Protein AF-A0A835E9Y2-F1 (afdb_monomer_lite)

Organism: NCBI:txid1010633

Foldseek 3Di:
DDDPPPDPVNVVVVVVVVVVVVVCVQDPPPPPPDDDDDDDDVVLVVLVVVLVVVCVVVVDDDDDRPDDPPVCRVVCVVNVPDPPD

Radius of gyration: 14.75 Å; chains: 1; bounding box: 38×27×40 Å

Sequence (85 aa):
MVHYAASTEEVELIACREGVKLAAEWVPRLAILEFVFSHVKREQNRVAHELAQIARRLSHCAVWRNRAPVCVEQLVAHDCNFPVQ

Secondary structure (DSSP, 8-state):
-------HHHHHHHHHHHHHHHHHHHS-TTS-S--------GGG-HHHHHHHHHHHHHT-----SS---HHHHHHHHHHTT----

Structure (mmCIF, N/CA/C/O backbone):
data_AF-A0A835E9Y2-F1
#
_entry.id   AF-A0A835E9Y2-F1
#
loop_
_atom_site.group_PDB
_atom_site.id
_atom_site.type_symbol
_atom_site.label_atom_id
_atom_site.label_alt_id
_atom_site.label_comp_id
_atom_site.label_asym_id
_atom_site.label_entity_id
_atom_site.label_seq_id
_atom_site.pdbx_PDB_ins_code
_atom_site.Cartn_x
_atom_site.Cartn_y
_atom_site.Cartn_z
_atom_site.occupancy
_atom_site.B_iso_or_equiv
_atom_site.auth_seq_id
_atom_site.auth_comp_id
_atom_site.auth_asym_id
_atom_site.auth_atom_id
_atom_site.pdbx_PDB_model_num
ATOM 1 N N . MET A 1 1 ? 23.785 13.501 -17.101 1.00 39.62 1 MET A N 1
ATOM 2 C CA . MET A 1 1 ? 22.386 13.553 -16.627 1.00 39.62 1 MET A CA 1
ATOM 3 C C . MET A 1 1 ? 22.113 12.338 -15.750 1.00 39.62 1 MET A C 1
ATOM 5 O O . MET A 1 1 ? 21.491 11.406 -16.217 1.00 39.62 1 MET A O 1
ATOM 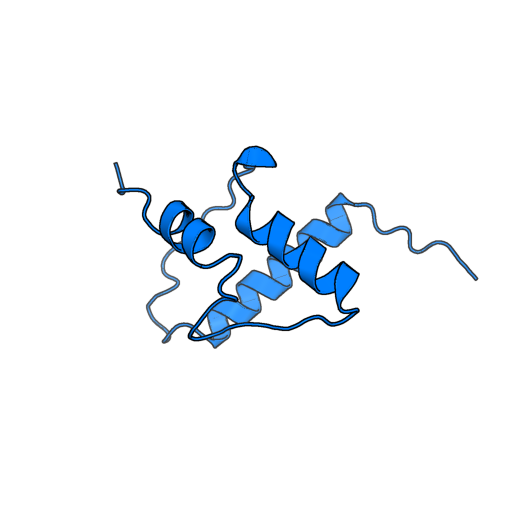9 N N . VAL A 1 2 ? 22.616 12.304 -14.516 1.00 49.94 2 VAL A N 1
ATOM 10 C CA . VAL A 1 2 ? 22.154 11.368 -13.475 1.00 49.94 2 VAL A CA 1
ATOM 11 C C . VAL A 1 2 ? 22.665 11.928 -12.152 1.00 49.94 2 VAL A C 1
ATOM 13 O O . VAL A 1 2 ? 23.861 12.142 -12.068 1.00 49.94 2 VAL A O 1
ATOM 16 N N . HIS A 1 3 ? 21.784 12.247 -11.205 1.00 40.88 3 HIS A N 1
ATOM 17 C CA . HIS A 1 3 ? 21.999 12.265 -9.745 1.00 40.88 3 HIS A CA 1
ATOM 18 C C . HIS A 1 3 ? 20.731 12.851 -9.101 1.00 40.88 3 HIS A C 1
ATOM 20 O O . HIS A 1 3 ? 20.759 13.883 -8.445 1.00 40.88 3 HIS A O 1
ATOM 26 N N . TYR A 1 4 ? 19.588 12.199 -9.314 1.00 46.69 4 TYR A N 1
ATOM 27 C CA . TYR A 1 4 ? 18.508 12.272 -8.332 1.00 46.69 4 TYR A CA 1
ATOM 28 C C . TYR A 1 4 ? 18.459 10.910 -7.654 1.00 46.69 4 TYR A C 1
ATOM 30 O O . TYR A 1 4 ? 17.557 10.105 -7.860 1.00 46.69 4 TYR A O 1
ATOM 38 N N . ALA A 1 5 ? 19.529 10.605 -6.922 1.00 47.22 5 ALA A N 1
ATOM 39 C CA . ALA A 1 5 ? 19.433 9.619 -5.866 1.00 47.22 5 ALA A CA 1
ATOM 40 C C . ALA A 1 5 ? 18.767 10.357 -4.704 1.00 47.22 5 ALA A C 1
ATOM 42 O O . ALA A 1 5 ? 19.452 10.819 -3.796 1.00 47.22 5 ALA A O 1
ATOM 43 N N . ALA A 1 6 ? 17.445 10.547 -4.789 1.00 57.09 6 ALA A N 1
ATOM 44 C CA . ALA A 1 6 ? 16.669 10.774 -3.579 1.00 57.09 6 ALA A CA 1
ATOM 45 C C . ALA A 1 6 ? 17.096 9.680 -2.602 1.00 57.09 6 ALA A C 1
ATOM 47 O O . ALA A 1 6 ? 17.209 8.509 -2.995 1.00 57.09 6 ALA A O 1
ATOM 48 N N . SER A 1 7 ? 17.446 10.067 -1.377 1.00 61.81 7 SER A N 1
ATOM 49 C CA . SER A 1 7 ? 17.807 9.078 -0.369 1.00 61.81 7 SER A CA 1
ATOM 50 C C . SER A 1 7 ? 16.666 8.063 -0.276 1.00 61.81 7 SER A C 1
ATOM 52 O O . SER A 1 7 ? 15.502 8.391 -0.516 1.00 61.81 7 SER A O 1
ATOM 54 N N . THR A 1 8 ? 16.978 6.805 0.029 1.00 62.66 8 THR A N 1
ATOM 55 C CA . THR A 1 8 ? 15.943 5.774 0.208 1.00 62.66 8 THR A CA 1
ATOM 56 C C . THR A 1 8 ? 14.856 6.237 1.182 1.00 62.66 8 THR A C 1
ATOM 58 O O . THR A 1 8 ? 13.684 5.970 0.957 1.00 62.66 8 THR A O 1
ATOM 61 N N . GLU A 1 9 ? 15.241 7.034 2.180 1.00 64.00 9 GLU A N 1
ATOM 62 C CA . GLU A 1 9 ? 14.352 7.696 3.133 1.00 64.00 9 GLU A CA 1
ATOM 63 C C . GLU A 1 9 ? 13.428 8.750 2.489 1.00 64.00 9 GLU A C 1
ATOM 65 O O . GLU A 1 9 ? 12.228 8.751 2.748 1.00 64.00 9 GLU A O 1
ATOM 70 N N . GLU A 1 10 ? 13.934 9.617 1.603 1.00 68.81 10 GLU A N 1
ATOM 71 C CA . GLU A 1 10 ? 13.118 10.621 0.900 1.00 68.81 10 GLU A CA 1
ATOM 72 C C . GLU A 1 10 ? 12.093 9.959 -0.037 1.00 68.81 10 GLU A C 1
ATOM 74 O O . GLU A 1 10 ? 10.931 10.369 -0.087 1.00 68.81 10 GLU A O 1
ATOM 79 N N . VAL A 1 11 ? 12.490 8.886 -0.729 1.00 69.81 11 VAL A N 1
ATOM 80 C CA . VAL A 1 11 ? 11.584 8.099 -1.583 1.00 69.81 11 VAL A CA 1
ATOM 81 C C . VAL A 1 11 ? 10.499 7.411 -0.752 1.00 69.81 11 VAL A C 1
ATOM 83 O O . VAL A 1 11 ? 9.327 7.433 -1.136 1.00 69.81 11 VAL A O 1
ATOM 86 N N . GLU A 1 12 ? 10.862 6.830 0.394 1.00 70.00 12 GLU A N 1
ATOM 87 C CA . GLU A 1 12 ? 9.916 6.198 1.318 1.00 70.00 12 GLU A CA 1
ATOM 88 C C . GLU A 1 12 ? 8.927 7.213 1.906 1.00 70.00 12 GLU A C 1
ATOM 90 O O . GLU A 1 12 ? 7.722 6.956 1.926 1.00 70.00 12 GLU A O 1
ATOM 95 N N . LEU A 1 13 ? 9.394 8.401 2.302 1.00 68.94 13 LEU A N 1
ATOM 96 C CA . LEU A 1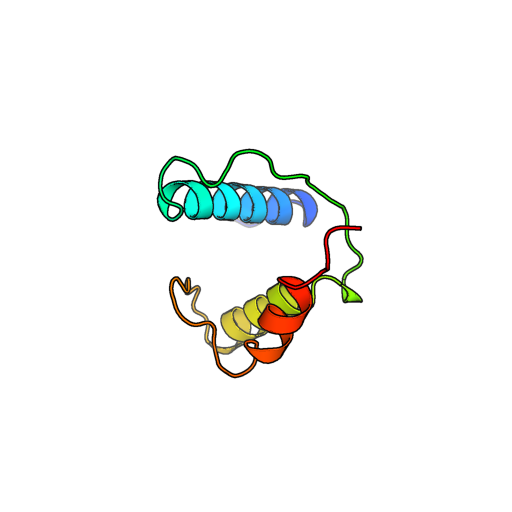 13 ? 8.537 9.479 2.803 1.00 68.94 13 LEU A CA 1
ATOM 97 C C . LEU A 1 13 ? 7.542 9.973 1.746 1.00 68.94 13 LEU A C 1
ATOM 99 O O . LEU A 1 13 ? 6.367 10.183 2.059 1.00 68.94 13 LEU A O 1
ATOM 103 N N . ILE A 1 14 ? 7.978 10.135 0.492 1.00 73.75 14 ILE A N 1
ATOM 104 C CA . ILE A 1 14 ? 7.094 10.527 -0.616 1.00 73.75 14 ILE A CA 1
ATOM 105 C C . ILE A 1 14 ? 6.039 9.444 -0.864 1.00 73.75 14 ILE A C 1
ATOM 107 O O . ILE A 1 14 ? 4.854 9.768 -0.960 1.00 73.75 14 ILE A O 1
ATOM 111 N N . ALA A 1 15 ? 6.435 8.169 -0.904 1.00 74.44 15 ALA A N 1
ATOM 112 C CA . ALA A 1 15 ? 5.502 7.059 -1.080 1.00 74.44 15 ALA A CA 1
ATOM 113 C C . ALA A 1 15 ? 4.463 6.997 0.055 1.00 74.44 15 ALA A C 1
ATOM 115 O O . ALA A 1 15 ? 3.267 6.865 -0.213 1.00 74.44 15 ALA A O 1
ATOM 116 N N . CYS A 1 16 ? 4.895 7.172 1.309 1.00 74.00 16 CYS A N 1
ATOM 117 C CA . CYS A 1 16 ? 4.008 7.243 2.472 1.00 74.00 16 CYS A CA 1
ATOM 118 C C . CYS A 1 16 ? 3.024 8.415 2.374 1.00 74.00 16 CYS A C 1
ATOM 120 O O . CYS A 1 16 ? 1.823 8.234 2.571 1.00 74.00 16 CYS A O 1
ATOM 122 N N . ARG A 1 17 ? 3.504 9.616 2.032 1.00 77.75 17 ARG A N 1
ATOM 123 C CA . ARG A 1 17 ? 2.667 10.817 1.900 1.00 77.75 17 ARG A CA 1
ATOM 124 C C . ARG A 1 17 ? 1.600 10.661 0.822 1.00 77.75 17 ARG A C 1
ATOM 126 O O . ARG A 1 17 ? 0.446 11.012 1.062 1.00 77.75 17 ARG A O 1
ATOM 133 N N . GLU A 1 18 ? 1.969 10.158 -0.352 1.00 81.50 18 GLU A N 1
ATOM 134 C CA . GLU A 1 18 ? 1.001 9.922 -1.424 1.00 81.50 18 GLU A CA 1
ATOM 135 C C . GLU A 1 18 ? 0.015 8.809 -1.046 1.00 81.50 18 GLU A C 1
ATOM 137 O O . GLU A 1 18 ? -1.181 8.965 -1.274 1.00 81.50 18 GLU A O 1
ATOM 142 N N . GLY A 1 19 ? 0.468 7.750 -0.364 1.00 78.19 19 GLY A N 1
ATOM 143 C CA . GLY A 1 19 ? -0.408 6.706 0.175 1.00 78.19 19 GLY A CA 1
ATOM 144 C C . GLY A 1 19 ? -1.457 7.239 1.158 1.00 78.19 19 GLY A C 1
ATOM 145 O O . GLY A 1 19 ? -2.634 6.901 1.042 1.00 78.19 19 GLY A O 1
ATOM 146 N N . VAL A 1 20 ? -1.063 8.126 2.079 1.00 76.31 20 VAL A N 1
ATOM 147 C CA . VAL A 1 20 ? -1.979 8.756 3.050 1.00 76.31 20 VAL A CA 1
ATOM 148 C C . VAL A 1 20 ? -2.983 9.682 2.363 1.00 76.31 20 VAL A C 1
ATOM 150 O O . VAL A 1 20 ? -4.172 9.625 2.674 1.00 76.31 20 VAL A O 1
ATOM 153 N N . LYS A 1 21 ? -2.545 10.514 1.408 1.00 79.31 21 LYS A N 1
ATOM 154 C CA . LYS A 1 21 ? -3.463 11.364 0.626 1.00 79.31 21 LYS A CA 1
ATOM 155 C C . LYS A 1 21 ? -4.504 10.529 -0.106 1.00 79.31 21 LYS A C 1
ATOM 157 O O . LYS A 1 21 ? -5.688 10.841 -0.069 1.00 79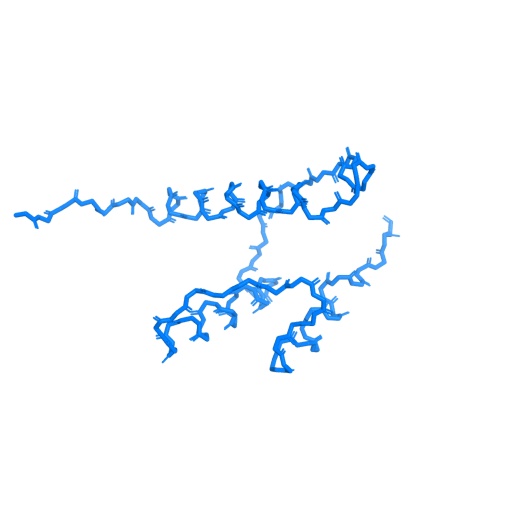.31 21 LYS A O 1
ATOM 162 N N . LEU A 1 22 ? -4.055 9.449 -0.735 1.00 77.25 22 LEU A N 1
ATOM 163 C CA . LEU A 1 22 ? -4.922 8.560 -1.482 1.00 77.25 22 LEU A CA 1
ATOM 164 C C . LEU A 1 22 ? -5.932 7.866 -0.557 1.00 77.25 22 LEU A C 1
ATOM 166 O O . LEU A 1 22 ? -7.113 7.796 -0.880 1.00 77.25 22 LEU A O 1
ATOM 170 N N . ALA A 1 23 ? -5.499 7.429 0.629 1.00 74.38 23 ALA A N 1
ATOM 171 C CA . ALA A 1 23 ? -6.400 6.905 1.652 1.00 74.38 23 ALA A CA 1
ATOM 172 C C . ALA A 1 23 ? -7.448 7.951 2.079 1.00 74.38 23 ALA A C 1
ATOM 174 O O . ALA A 1 23 ? -8.628 7.623 2.187 1.00 74.38 23 ALA A O 1
ATOM 175 N N . ALA A 1 24 ? -7.052 9.217 2.243 1.00 73.12 24 ALA A N 1
ATOM 176 C CA . ALA A 1 24 ? -7.962 10.314 2.588 1.00 73.12 24 ALA A CA 1
ATOM 177 C C . ALA A 1 24 ? -9.013 10.616 1.522 1.00 73.12 24 ALA A C 1
ATOM 179 O O . ALA A 1 24 ? -10.139 10.975 1.860 1.00 73.12 24 ALA A O 1
ATOM 180 N N . GLU A 1 25 ? -8.687 10.425 0.248 1.00 78.69 25 GLU A N 1
ATOM 181 C CA . GLU A 1 25 ? -9.669 10.533 -0.830 1.00 78.69 25 GLU A CA 1
ATOM 182 C C . GLU A 1 25 ? -10.662 9.364 -0.849 1.00 78.69 25 GLU A C 1
ATOM 184 O O . GLU A 1 25 ? -11.766 9.495 -1.378 1.00 78.69 25 GLU A O 1
ATOM 189 N N . TRP A 1 26 ? -10.261 8.193 -0.348 1.00 74.06 26 TRP A N 1
ATOM 190 C CA . TRP A 1 26 ? -10.995 6.940 -0.556 1.00 74.06 26 TRP A CA 1
ATOM 191 C C . TRP A 1 26 ? -11.866 6.541 0.624 1.00 74.06 26 TRP A C 1
ATOM 193 O O . TRP A 1 26 ? -12.834 5.798 0.458 1.00 74.06 26 TRP A O 1
ATOM 203 N N . VAL A 1 27 ? -11.532 7.034 1.808 1.00 68.31 27 VAL A N 1
ATOM 204 C CA . VAL A 1 27 ? -12.289 6.794 3.026 1.00 68.31 27 VAL A CA 1
ATOM 205 C C . VAL A 1 27 ? -13.442 7.808 3.094 1.00 68.31 27 VAL A C 1
ATOM 207 O O . VAL A 1 27 ? -13.210 9.007 2.918 1.00 68.31 27 VAL A O 1
ATOM 210 N N . PRO A 1 28 ? -14.702 7.389 3.344 1.00 65.56 28 PRO A N 1
ATOM 211 C CA . PRO A 1 28 ? -15.776 8.342 3.598 1.00 65.56 28 PRO A CA 1
ATOM 212 C C . PRO A 1 28 ? -15.353 9.254 4.749 1.00 65.56 28 PRO A C 1
ATOM 214 O O . PRO A 1 28 ? -14.835 8.760 5.747 1.00 65.56 28 PRO A O 1
ATOM 217 N N . ARG A 1 29 ? -15.572 10.564 4.568 1.00 57.28 29 ARG A N 1
ATOM 218 C CA . ARG A 1 29 ? -15.037 11.754 5.276 1.00 57.28 29 ARG A CA 1
ATOM 219 C C . ARG A 1 29 ? -14.866 11.703 6.817 1.00 57.28 29 ARG A C 1
ATOM 221 O O . ARG A 1 29 ? -14.366 12.667 7.378 1.00 57.28 29 ARG A O 1
ATOM 228 N N . LEU A 1 30 ? -15.283 10.630 7.491 1.00 53.28 30 LEU A N 1
ATOM 229 C CA . LEU A 1 30 ? -15.212 10.386 8.932 1.00 53.28 30 LEU A CA 1
ATOM 230 C C . LEU A 1 30 ? -14.203 9.318 9.404 1.00 53.28 30 LEU A C 1
ATOM 232 O O . LEU A 1 30 ? -13.965 9.267 10.604 1.00 53.28 30 LEU A O 1
ATOM 236 N N . ALA A 1 31 ? -13.635 8.453 8.555 1.00 56.75 31 ALA A N 1
ATOM 237 C CA . ALA A 1 31 ? -12.845 7.310 9.059 1.00 56.75 31 ALA A CA 1
ATOM 238 C C . ALA A 1 31 ? -11.327 7.554 9.201 1.00 56.75 31 ALA A C 1
ATOM 240 O O . ALA A 1 31 ? -10.628 6.702 9.742 1.00 56.75 31 ALA A O 1
ATOM 241 N N . ILE A 1 32 ? -10.815 8.726 8.808 1.00 59.81 32 ILE A N 1
ATOM 242 C CA . ILE A 1 32 ? -9.459 9.164 9.190 1.00 59.81 32 ILE A CA 1
ATOM 243 C C . ILE A 1 32 ? -9.584 10.104 10.385 1.00 59.81 32 ILE A C 1
ATOM 245 O O . ILE A 1 32 ? -9.476 11.318 10.246 1.00 59.81 32 ILE A O 1
ATOM 249 N N . LEU A 1 33 ? -9.906 9.544 11.549 1.00 58.16 33 LEU A N 1
ATOM 250 C CA . LEU A 1 33 ? -9.920 10.310 12.796 1.00 58.16 33 LEU A CA 1
ATOM 251 C C . LEU A 1 33 ? -8.506 10.417 13.377 1.00 58.16 33 LEU A C 1
ATOM 253 O O . LEU A 1 33 ? -8.116 11.514 13.757 1.00 58.16 33 LEU A O 1
ATOM 257 N N . GLU A 1 34 ? -7.705 9.343 13.341 1.00 63.94 34 GLU A N 1
ATOM 258 C CA . GLU A 1 34 ? -6.296 9.352 13.763 1.00 63.94 34 GLU A CA 1
ATOM 259 C C . GLU A 1 34 ? -5.485 8.278 13.015 1.00 63.94 34 GLU A C 1
ATOM 261 O O . GLU A 1 34 ? -5.954 7.158 12.815 1.00 63.94 34 GLU A O 1
ATOM 266 N N . PHE A 1 35 ? -4.255 8.604 12.607 1.00 67.00 35 PHE A N 1
ATOM 267 C CA . PHE A 1 35 ? -3.269 7.630 12.134 1.00 67.00 35 PHE A CA 1
ATOM 268 C C . PHE A 1 35 ? -1.918 7.912 12.792 1.00 67.00 35 PHE A C 1
ATOM 270 O O . PHE A 1 35 ? -1.520 9.066 12.949 1.00 67.00 35 PHE A O 1
ATOM 277 N N . VAL A 1 36 ? -1.206 6.853 13.177 1.00 70.25 36 VAL A N 1
ATOM 278 C CA . VAL A 1 36 ? 0.103 6.944 13.834 1.00 70.25 36 VAL A CA 1
ATOM 279 C C . VAL A 1 36 ? 1.158 6.367 12.904 1.00 70.25 36 VAL A C 1
ATOM 281 O O . VAL A 1 36 ? 1.065 5.212 12.489 1.00 70.25 36 VAL A O 1
ATOM 284 N N . PHE A 1 37 ? 2.194 7.148 12.600 1.00 71.06 37 PHE A N 1
ATOM 285 C CA . PHE A 1 37 ? 3.380 6.606 11.946 1.00 71.06 37 PHE A CA 1
ATOM 286 C C . PHE A 1 37 ? 4.180 5.802 12.963 1.00 71.06 37 PHE A C 1
ATOM 288 O O . PHE A 1 37 ? 4.729 6.352 13.913 1.00 71.06 37 PHE A O 1
ATOM 295 N N . SER A 1 38 ? 4.245 4.492 12.753 1.00 72.94 38 SER A N 1
ATOM 296 C CA . SER A 1 38 ? 5.099 3.602 13.529 1.00 72.94 38 SER A CA 1
ATOM 297 C C . SER A 1 38 ? 6.195 3.057 12.632 1.00 72.94 38 SER A C 1
ATOM 299 O O . SER A 1 38 ? 5.920 2.496 11.572 1.00 72.94 38 SER A O 1
ATOM 301 N N . HIS A 1 39 ? 7.446 3.217 13.060 1.00 74.06 39 HIS A N 1
ATOM 302 C CA . HIS A 1 39 ? 8.560 2.550 12.405 1.00 74.06 39 HIS A CA 1
ATOM 303 C C . HIS A 1 39 ? 8.483 1.054 12.724 1.00 74.06 39 HIS A C 1
ATOM 305 O O . HIS A 1 39 ? 8.833 0.614 13.821 1.00 74.06 39 HIS A O 1
ATOM 311 N N . VAL A 1 40 ? 8.000 0.276 11.761 1.00 74.12 40 VAL A N 1
ATOM 312 C CA . VAL A 1 40 ? 7.889 -1.179 11.867 1.00 74.12 40 VAL A CA 1
ATOM 313 C C . VAL A 1 40 ? 9.084 -1.846 11.205 1.00 74.12 40 VAL A C 1
ATOM 315 O O . VAL A 1 40 ? 9.641 -1.350 10.223 1.00 74.12 40 VAL A O 1
ATOM 318 N N . LYS A 1 41 ? 9.498 -3.000 11.727 1.00 75.38 41 LYS A N 1
ATOM 319 C CA . LYS A 1 41 ? 10.543 -3.783 11.068 1.00 75.38 41 LYS A CA 1
ATOM 320 C C . LYS A 1 41 ? 10.042 -4.258 9.707 1.00 75.38 41 LYS A C 1
ATOM 322 O O . LYS A 1 41 ? 8.855 -4.510 9.518 1.00 75.38 41 LYS A O 1
ATOM 327 N N . ARG A 1 42 ? 10.956 -4.480 8.761 1.00 73.25 42 ARG A N 1
ATOM 328 C CA . ARG A 1 42 ? 10.611 -4.982 7.419 1.00 73.25 42 ARG A CA 1
ATOM 329 C C . ARG A 1 42 ? 9.798 -6.284 7.449 1.00 73.25 42 ARG A C 1
ATOM 331 O O . ARG A 1 42 ? 8.936 -6.484 6.602 1.00 73.25 42 ARG A O 1
ATOM 338 N N . GLU A 1 43 ? 10.044 -7.145 8.434 1.00 74.00 43 GLU A N 1
ATOM 339 C CA . GLU A 1 43 ? 9.290 -8.387 8.669 1.00 74.00 43 GLU A CA 1
ATOM 340 C C . GLU A 1 43 ? 7.820 -8.173 9.059 1.00 74.00 43 GLU A C 1
ATOM 342 O O . GLU A 1 43 ? 7.011 -9.073 8.859 1.00 74.00 43 GLU A O 1
ATOM 347 N N . GLN A 1 44 ? 7.484 -6.984 9.562 1.00 73.00 44 GLN A N 1
ATOM 348 C CA . GLN A 1 44 ? 6.132 -6.540 9.904 1.00 73.00 44 GLN A CA 1
ATOM 349 C C . GLN A 1 44 ? 5.494 -5.697 8.785 1.00 73.00 44 GLN A C 1
ATOM 351 O O . GLN A 1 44 ? 4.323 -5.370 8.873 1.00 73.00 44 GLN A O 1
ATOM 356 N N . ASN A 1 45 ? 6.239 -5.359 7.723 1.00 80.44 45 ASN A N 1
ATOM 357 C CA . ASN A 1 45 ? 5.737 -4.630 6.552 1.00 80.44 45 ASN A CA 1
ATOM 358 C C . ASN A 1 45 ? 5.644 -5.548 5.319 1.00 80.44 45 ASN A C 1
ATOM 360 O O . ASN A 1 45 ? 6.085 -5.219 4.211 1.00 80.44 45 ASN A O 1
ATOM 364 N N . ARG A 1 46 ? 5.132 -6.766 5.534 1.00 81.19 46 ARG A N 1
ATOM 365 C CA . ARG A 1 46 ? 5.101 -7.832 4.522 1.00 81.19 46 ARG A CA 1
ATOM 366 C C . ARG A 1 46 ? 4.189 -7.495 3.353 1.00 81.19 46 ARG A C 1
ATOM 368 O O . ARG A 1 46 ? 4.569 -7.751 2.214 1.00 81.19 46 ARG A O 1
ATOM 375 N N . VAL A 1 47 ? 3.036 -6.877 3.614 1.00 83.25 47 VAL A N 1
ATOM 376 C CA . VAL A 1 47 ? 2.103 -6.456 2.559 1.00 83.25 47 VAL A CA 1
ATOM 377 C C . VAL A 1 47 ? 2.776 -5.473 1.602 1.00 83.25 47 VAL A C 1
ATOM 379 O O . VAL A 1 47 ? 2.801 -5.724 0.398 1.00 83.25 47 VAL A O 1
ATOM 382 N N . ALA A 1 48 ? 3.383 -4.391 2.107 1.00 82.50 48 ALA A N 1
ATOM 383 C CA . ALA A 1 48 ? 4.059 -3.424 1.239 1.00 82.50 48 ALA A CA 1
ATOM 384 C C . ALA A 1 48 ? 5.254 -4.052 0.509 1.00 82.50 48 ALA A C 1
ATOM 386 O O . ALA A 1 48 ? 5.496 -3.740 -0.658 1.00 82.50 48 ALA A O 1
ATOM 387 N N . HIS A 1 49 ? 5.975 -4.968 1.167 1.00 84.50 49 HIS A N 1
ATOM 388 C CA . HIS A 1 49 ? 7.073 -5.690 0.536 1.00 84.50 49 HIS A CA 1
ATOM 389 C C . HIS A 1 49 ? 6.611 -6.498 -0.683 1.00 84.50 49 HIS A C 1
ATOM 391 O O . HIS A 1 49 ? 7.200 -6.369 -1.759 1.00 84.50 49 HIS A O 1
ATOM 397 N N . GLU A 1 50 ? 5.553 -7.294 -0.539 1.00 84.06 50 GLU A N 1
ATOM 398 C CA . GLU A 1 50 ? 5.005 -8.092 -1.637 1.00 84.06 50 GLU A CA 1
ATOM 399 C C . GLU A 1 50 ? 4.415 -7.209 -2.741 1.00 84.06 50 GLU A C 1
ATOM 401 O O . GLU A 1 50 ? 4.673 -7.443 -3.922 1.00 84.06 50 GLU A O 1
ATOM 406 N N . LEU A 1 51 ? 3.707 -6.131 -2.390 1.00 82.75 51 LEU A N 1
ATOM 407 C CA . LEU A 1 51 ? 3.196 -5.173 -3.375 1.00 82.75 51 LEU A CA 1
ATOM 408 C C . LEU A 1 51 ? 4.327 -4.528 -4.190 1.00 82.75 51 LEU A C 1
ATOM 410 O O . LEU A 1 51 ? 4.227 -4.435 -5.415 1.00 82.75 51 LEU A O 1
ATOM 414 N N . ALA A 1 52 ? 5.439 -4.15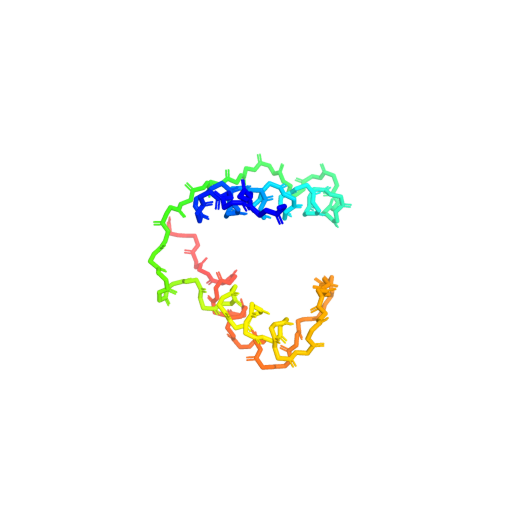8 -3.550 1.00 82.75 52 ALA A N 1
ATOM 415 C CA . ALA A 1 52 ? 6.613 -3.630 -4.242 1.00 82.75 52 ALA A CA 1
ATOM 416 C C . ALA A 1 52 ? 7.274 -4.681 -5.156 1.00 82.75 52 ALA A C 1
ATOM 418 O O . ALA A 1 52 ? 7.725 -4.358 -6.257 1.00 82.75 52 ALA A O 1
ATOM 419 N N . GLN A 1 53 ? 7.319 -5.951 -4.735 1.00 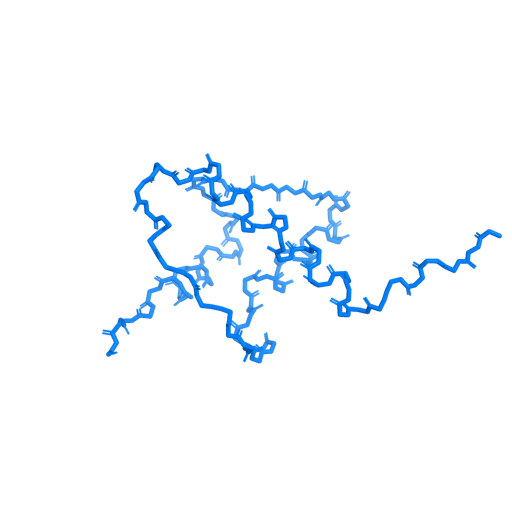83.69 53 GLN A N 1
ATOM 420 C CA . GLN A 1 53 ? 7.817 -7.057 -5.562 1.00 83.69 53 GLN A CA 1
ATOM 421 C C . GLN A 1 53 ? 6.943 -7.274 -6.801 1.00 83.69 53 GLN A C 1
ATOM 423 O O . GLN A 1 53 ? 7.474 -7.457 -7.898 1.00 83.69 53 GLN A O 1
ATOM 428 N N . ILE A 1 54 ? 5.620 -7.223 -6.640 1.00 82.31 54 ILE A N 1
ATOM 429 C CA . ILE A 1 54 ? 4.646 -7.347 -7.729 1.00 82.31 54 ILE A CA 1
ATOM 430 C C . ILE A 1 54 ? 4.806 -6.187 -8.713 1.00 82.31 54 ILE A C 1
ATOM 432 O O . ILE A 1 54 ? 4.976 -6.431 -9.906 1.00 82.31 54 ILE A O 1
ATOM 436 N N . ALA A 1 55 ? 4.849 -4.946 -8.220 1.00 82.56 55 ALA A N 1
ATOM 437 C CA . ALA A 1 55 ? 5.041 -3.764 -9.058 1.00 82.56 55 ALA A CA 1
ATOM 438 C C . ALA A 1 55 ? 6.356 -3.831 -9.850 1.00 82.56 55 ALA A C 1
ATOM 440 O O . ALA A 1 55 ? 6.387 -3.528 -11.043 1.00 82.56 55 ALA A O 1
ATOM 441 N N . ARG A 1 56 ? 7.437 -4.313 -9.218 1.00 81.75 56 ARG A N 1
ATOM 442 C CA . ARG A 1 56 ? 8.730 -4.511 -9.887 1.00 81.75 56 ARG A CA 1
ATOM 443 C C . ARG A 1 56 ? 8.662 -5.577 -10.979 1.00 81.75 56 ARG A C 1
ATOM 445 O O . ARG A 1 56 ? 9.222 -5.373 -12.050 1.00 81.75 56 ARG A O 1
ATOM 452 N N . ARG A 1 57 ? 8.000 -6.709 -10.715 1.00 82.38 57 ARG A N 1
ATOM 453 C CA . ARG A 1 57 ? 7.873 -7.824 -11.671 1.00 82.38 57 ARG A CA 1
ATOM 454 C C . ARG A 1 57 ? 6.989 -7.479 -12.859 1.00 82.38 57 ARG A C 1
ATOM 456 O O . ARG A 1 57 ? 7.265 -7.930 -13.962 1.00 82.38 57 ARG A O 1
ATOM 463 N N . LEU A 1 58 ? 5.927 -6.717 -12.624 1.00 77.69 58 LEU A N 1
ATOM 464 C CA . LEU A 1 58 ? 4.937 -6.404 -13.645 1.00 77.69 58 LEU A CA 1
ATOM 465 C C . LEU A 1 58 ? 5.147 -5.023 -14.292 1.00 77.69 58 LEU A C 1
ATOM 467 O O . LEU A 1 58 ? 4.349 -4.629 -15.142 1.00 77.69 58 LEU A O 1
ATOM 471 N N . SER A 1 59 ? 6.192 -4.296 -13.877 1.00 78.19 59 SER A N 1
ATOM 472 C CA . SER A 1 59 ? 6.547 -2.939 -14.321 1.00 78.19 59 SER A CA 1
ATOM 473 C C . SER A 1 59 ? 5.372 -1.954 -14.325 1.00 78.19 59 SER A C 1
ATOM 475 O O . SER A 1 59 ? 5.313 -1.053 -15.159 1.00 78.19 59 SER A O 1
ATOM 477 N N . HIS A 1 60 ? 4.435 -2.113 -13.388 1.00 75.19 60 HIS A N 1
ATOM 478 C CA . HIS A 1 60 ? 3.295 -1.219 -13.232 1.00 75.19 60 HIS A CA 1
ATOM 479 C C . HIS A 1 60 ? 2.985 -0.957 -11.762 1.00 75.19 60 HIS A C 1
ATOM 481 O O . HIS A 1 60 ? 3.076 -1.847 -10.917 1.00 75.19 60 HIS A O 1
ATOM 487 N N . CYS A 1 61 ? 2.569 0.274 -11.477 1.00 71.75 61 CYS A N 1
ATOM 488 C CA . CYS A 1 61 ? 1.995 0.658 -10.196 1.00 71.75 61 CYS A CA 1
ATOM 489 C C . CYS A 1 61 ? 0.472 0.604 -10.327 1.00 71.75 61 CYS A C 1
ATOM 491 O O . CYS A 1 61 ? -0.101 1.271 -11.188 1.00 71.75 61 CYS A O 1
ATOM 493 N N . ALA A 1 62 ? -0.177 -0.193 -9.488 1.00 74.50 62 ALA A N 1
ATOM 494 C CA . ALA A 1 62 ? -1.629 -0.267 -9.400 1.00 74.50 62 ALA A CA 1
ATOM 495 C C . ALA A 1 62 ? -2.058 0.033 -7.967 1.00 74.50 62 ALA A C 1
ATOM 497 O O . ALA A 1 62 ? -1.276 -0.134 -7.032 1.00 74.50 62 ALA A O 1
ATOM 498 N N . VAL A 1 63 ? -3.299 0.486 -7.803 1.00 75.06 63 VAL A N 1
ATOM 499 C CA . VAL A 1 63 ? -3.868 0.708 -6.479 1.00 75.06 63 VAL A CA 1
ATOM 500 C C . VAL A 1 63 ? -5.209 -0.004 -6.353 1.00 75.06 63 VAL A C 1
ATOM 502 O O . VAL A 1 63 ? -6.039 0.040 -7.261 1.00 75.06 63 VAL A O 1
ATOM 505 N N . TRP A 1 64 ? -5.413 -0.675 -5.219 1.00 74.12 64 TRP A N 1
ATOM 506 C CA . TRP A 1 64 ? -6.533 -1.578 -4.973 1.00 74.12 64 TRP A CA 1
ATOM 507 C C . TRP A 1 64 ? -7.481 -0.992 -3.925 1.00 74.12 64 TRP A C 1
ATOM 509 O O . TRP A 1 64 ? -7.058 -0.693 -2.814 1.00 74.12 64 TRP A O 1
ATOM 519 N N . ARG A 1 65 ? -8.762 -0.829 -4.283 1.00 62.75 65 ARG A N 1
ATOM 520 C CA . ARG A 1 65 ? -9.790 -0.223 -3.408 1.00 62.75 65 ARG A CA 1
ATOM 521 C C . ARG A 1 65 ? -10.651 -1.233 -2.647 1.00 62.75 65 ARG A C 1
ATOM 523 O O . ARG A 1 65 ? -10.927 -1.023 -1.479 1.00 62.75 65 ARG A O 1
ATOM 530 N N . ASN A 1 66 ? -11.066 -2.320 -3.302 1.00 67.25 66 ASN A N 1
ATOM 531 C CA . ASN A 1 66 ? -12.035 -3.273 -2.729 1.00 67.25 66 ASN A CA 1
ATOM 532 C C . ASN A 1 66 ? -11.472 -4.679 -2.519 1.00 67.25 66 ASN A C 1
ATOM 534 O O . ASN A 1 66 ? -12.003 -5.444 -1.723 1.00 67.25 66 ASN A O 1
ATOM 538 N N . ARG A 1 67 ? -10.444 -5.054 -3.284 1.00 71.94 67 ARG A N 1
ATOM 539 C CA . ARG A 1 67 ? -9.848 -6.385 -3.213 1.00 71.94 67 ARG A CA 1
ATOM 540 C C . ARG A 1 67 ? -8.371 -6.289 -3.547 1.00 71.94 67 ARG A C 1
ATOM 542 O O . ARG A 1 67 ? -8.015 -5.796 -4.619 1.00 71.94 67 ARG A O 1
ATOM 549 N N . ALA A 1 68 ? -7.534 -6.736 -2.621 1.00 77.62 68 ALA A N 1
ATOM 550 C CA . ALA A 1 68 ? -6.109 -6.872 -2.861 1.00 77.62 68 ALA A CA 1
ATOM 551 C C . ALA A 1 68 ? -5.840 -8.087 -3.776 1.00 77.62 68 ALA A C 1
ATOM 553 O O . ALA A 1 68 ? -6.702 -8.961 -3.912 1.00 77.62 68 ALA A O 1
ATOM 554 N N . PRO A 1 69 ? -4.666 -8.168 -4.424 1.00 80.19 69 PRO A N 1
ATOM 555 C CA . PRO A 1 69 ? -4.254 -9.377 -5.126 1.00 80.19 69 PRO A CA 1
ATOM 556 C C . PRO A 1 69 ? -4.301 -10.599 -4.199 1.00 80.19 69 PRO A C 1
ATOM 558 O O . PRO A 1 69 ? -3.877 -10.512 -3.048 1.00 80.19 69 PRO A O 1
ATOM 561 N N . VAL A 1 70 ? -4.742 -11.752 -4.714 1.00 82.00 70 VAL A N 1
ATOM 562 C CA . VAL A 1 70 ? -4.884 -13.004 -3.935 1.00 82.00 70 VAL A CA 1
ATOM 563 C C . VAL A 1 70 ? -3.593 -13.363 -3.186 1.00 82.00 70 VAL A C 1
ATOM 565 O O . VAL A 1 70 ? -3.628 -13.828 -2.052 1.00 82.00 70 VAL A O 1
ATOM 568 N N . CYS A 1 71 ? -2.434 -13.081 -3.787 1.00 80.94 71 CYS A N 1
ATOM 569 C CA . CYS A 1 71 ? -1.126 -13.344 -3.189 1.00 80.94 71 CYS A CA 1
ATOM 570 C C . CYS A 1 71 ? -0.820 -12.527 -1.921 1.00 80.94 71 CYS A C 1
ATOM 572 O O . CYS A 1 71 ? 0.043 -12.935 -1.151 1.00 80.94 71 CYS A O 1
ATOM 574 N N . VAL A 1 72 ? -1.500 -11.400 -1.689 1.00 83.38 72 VAL A N 1
ATOM 575 C CA . VAL A 1 72 ? -1.337 -10.579 -0.475 1.00 83.38 72 VAL A CA 1
ATOM 576 C C . VAL A 1 72 ? -2.597 -10.534 0.388 1.00 83.38 72 VAL A C 1
ATOM 578 O O . VAL A 1 72 ? -2.557 -9.972 1.473 1.00 83.38 72 VAL A O 1
ATOM 581 N N . GLU A 1 73 ? -3.704 -11.143 -0.040 1.00 82.81 73 GLU A N 1
ATOM 582 C CA . GLU A 1 73 ? -4.990 -11.113 0.672 1.00 82.81 73 GLU A CA 1
ATOM 583 C C . GLU A 1 73 ? -4.879 -11.695 2.090 1.00 82.81 73 GLU A C 1
ATOM 585 O O . GLU A 1 73 ? -5.359 -11.099 3.051 1.00 82.81 73 GLU A O 1
ATOM 590 N N . GLN A 1 74 ? -4.145 -12.802 2.240 1.00 81.12 74 GLN A N 1
ATOM 591 C CA . GLN A 1 74 ? -3.864 -13.413 3.545 1.00 81.12 74 GLN A CA 1
ATOM 592 C C . GLN A 1 74 ? -2.975 -12.533 4.435 1.00 81.12 74 GLN A C 1
ATOM 594 O O . GLN A 1 74 ? -3.153 -12.511 5.650 1.00 81.12 74 GLN A O 1
ATOM 599 N N . LEU A 1 75 ? -2.032 -11.798 3.838 1.00 81.06 75 LEU A N 1
ATOM 600 C CA . LEU A 1 75 ? -1.150 -10.883 4.567 1.00 81.06 75 LEU A CA 1
ATOM 601 C C . LEU A 1 75 ? -1.922 -9.646 5.040 1.00 81.06 75 LEU A C 1
ATOM 603 O O . LEU A 1 75 ? -1.796 -9.253 6.192 1.00 81.06 75 LEU A O 1
ATOM 607 N N . VAL A 1 76 ? -2.783 -9.089 4.184 1.00 78.81 76 VAL A N 1
ATOM 608 C CA . VAL A 1 76 ? -3.668 -7.963 4.523 1.00 78.81 76 VAL A CA 1
ATOM 609 C C . VAL A 1 76 ? -4.640 -8.355 5.635 1.00 78.81 76 VAL A C 1
ATOM 611 O O . VAL A 1 76 ? -4.822 -7.599 6.584 1.00 78.81 76 VAL A O 1
ATOM 614 N N . ALA A 1 77 ? -5.226 -9.553 5.567 1.00 78.50 77 ALA A N 1
ATOM 615 C CA . ALA A 1 77 ? -6.110 -10.055 6.617 1.00 78.50 77 ALA A CA 1
ATOM 616 C C . ALA A 1 77 ? -5.390 -10.258 7.962 1.00 78.50 77 ALA A C 1
ATOM 618 O O . ALA A 1 77 ? -6.033 -10.200 9.003 1.00 78.50 77 ALA A O 1
ATOM 619 N N . HIS A 1 78 ? -4.079 -10.494 7.964 1.00 72.75 78 HIS A N 1
ATOM 620 C CA . HIS A 1 78 ? -3.296 -10.585 9.194 1.00 72.75 78 HIS A CA 1
ATOM 621 C C . HIS A 1 78 ? -2.918 -9.194 9.734 1.00 72.75 78 HIS A C 1
ATOM 623 O O . HIS A 1 78 ? -3.059 -8.948 10.928 1.00 72.75 78 HIS A O 1
ATOM 629 N N . ASP A 1 79 ? -2.496 -8.271 8.864 1.00 71.50 79 ASP A N 1
ATOM 630 C CA . ASP A 1 79 ? -2.025 -6.935 9.259 1.00 71.50 79 ASP A CA 1
ATOM 631 C C . ASP A 1 79 ? -3.163 -5.971 9.647 1.00 71.50 79 ASP A C 1
ATOM 633 O O . ASP A 1 79 ? -2.976 -5.104 10.495 1.00 71.50 79 ASP A O 1
ATOM 637 N N . CYS A 1 80 ? -4.356 -6.099 9.059 1.00 63.66 80 CYS A N 1
ATOM 638 C CA . CYS A 1 80 ? -5.495 -5.222 9.367 1.00 63.66 80 CYS A CA 1
ATOM 639 C C . CYS A 1 80 ? -6.335 -5.683 10.571 1.00 63.66 80 CYS A C 1
ATOM 641 O O . CYS A 1 80 ? -7.275 -4.987 10.945 1.00 63.66 80 CYS A O 1
ATOM 643 N N . ASN A 1 81 ? -6.017 -6.835 11.168 1.00 60.19 81 ASN A N 1
ATOM 644 C CA . ASN A 1 81 ? -6.801 -7.441 12.248 1.00 60.19 81 ASN A CA 1
ATOM 645 C C . ASN A 1 81 ? -6.049 -7.508 13.582 1.00 60.19 81 ASN A C 1
ATOM 647 O O . ASN A 1 81 ? -6.379 -8.350 14.419 1.00 60.19 81 ASN A O 1
ATOM 651 N N . PHE A 1 82 ? -5.060 -6.641 13.823 1.00 56.78 82 PHE A N 1
ATOM 652 C CA . PHE A 1 82 ? -4.514 -6.531 15.174 1.00 56.78 82 PHE A CA 1
ATOM 653 C C . PHE A 1 82 ? -5.645 -6.106 16.123 1.00 56.78 82 PHE A C 1
ATOM 655 O O . PHE A 1 82 ? -6.228 -5.036 15.917 1.00 56.78 82 PHE A O 1
ATOM 662 N N . PRO A 1 83 ? -6.004 -6.922 17.133 1.00 46.06 83 PRO A N 1
ATOM 663 C CA . PRO A 1 83 ? -6.938 -6.471 18.145 1.00 46.06 83 PRO A CA 1
ATOM 664 C C . PRO A 1 83 ?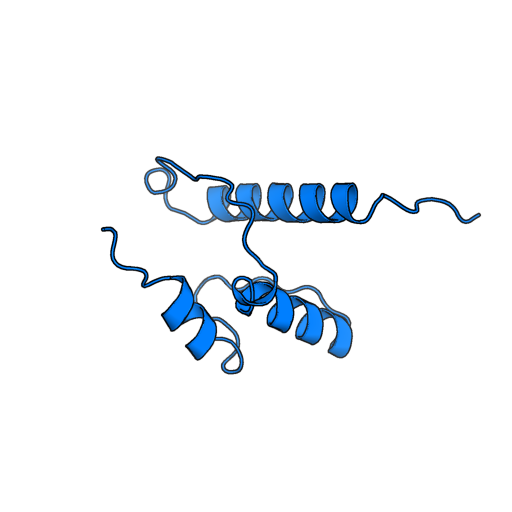 -6.312 -5.253 18.817 1.00 46.06 83 PRO A C 1
ATOM 666 O O . PRO A 1 83 ? -5.166 -5.307 19.264 1.00 46.06 83 PRO A O 1
ATOM 669 N N . VAL A 1 84 ? -7.059 -4.151 18.846 1.00 45.16 84 VAL A N 1
ATOM 670 C CA . VAL A 1 84 ? -6.751 -3.005 19.700 1.00 45.16 84 VAL A CA 1
ATOM 671 C C . VAL A 1 84 ? -6.698 -3.554 21.130 1.00 45.16 84 VAL A C 1
ATOM 673 O O . VAL A 1 84 ? -7.738 -3.931 21.671 1.00 45.16 84 VAL A O 1
ATOM 676 N N . GLN A 1 85 ? -5.492 -3.721 21.679 1.00 36.00 85 GLN A N 1
ATOM 677 C CA . GLN A 1 85 ? -5.275 -3.983 23.104 1.00 36.00 85 GLN A CA 1
ATOM 678 C C . GLN A 1 85 ? -5.246 -2.662 23.859 1.00 36.00 85 GLN A C 1
ATOM 680 O O . GLN A 1 85 ? -4.608 -1.715 23.348 1.00 36.00 85 GLN A O 1
#

pLDDT: mean 70.7, std 11.56, range [36.0, 84.5]